Protein AF-A0A966BUL8-F1 (afdb_monomer)

Sequence (71 aa):
MQYLVLIALLLLSGCSERLVRVMPYEKEYFAQDKMRLSPVDARAEQEGHIFLIREASAGGDSSFQGGCGCR

Mean predicte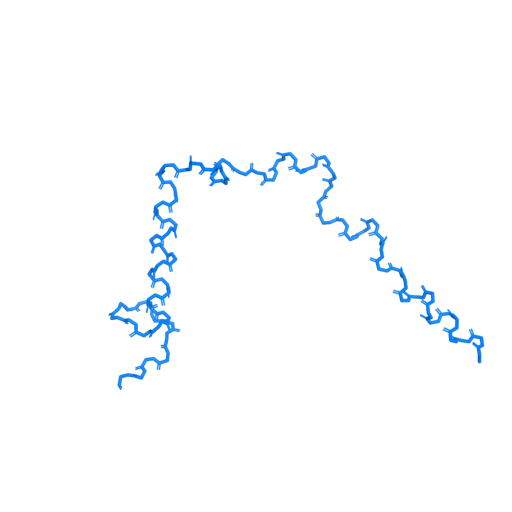d aligned error: 13.32 Å

pLDDT: mean 75.16, std 9.84, range [55.34, 89.69]

Structure (mmCIF, N/CA/C/O backbo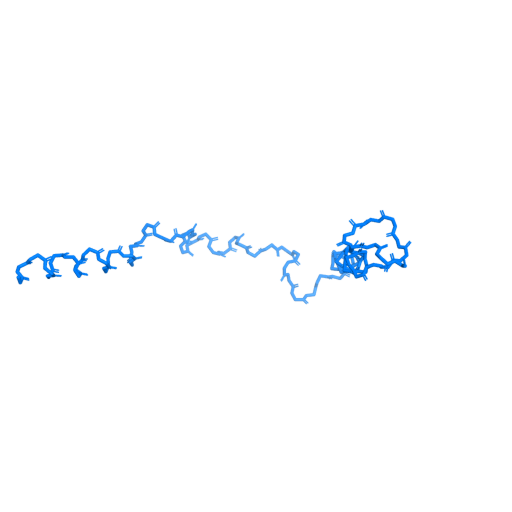ne):
data_AF-A0A966BUL8-F1
#
_entry.id   AF-A0A966BUL8-F1
#
loop_
_atom_site.group_PDB
_atom_site.id
_atom_site.type_symbol
_atom_site.label_atom_id
_atom_site.label_alt_id
_atom_site.label_comp_id
_atom_site.label_asym_id
_atom_site.label_entity_id
_atom_site.label_seq_id
_atom_site.pdbx_PDB_ins_code
_atom_site.Cartn_x
_atom_site.Cartn_y
_atom_site.Cartn_z
_atom_site.occupancy
_atom_site.B_iso_or_equiv
_atom_site.auth_seq_id
_atom_site.auth_comp_id
_atom_site.auth_asym_id
_atom_site.auth_atom_id
_atom_site.pdbx_PDB_model_num
ATOM 1 N N . MET A 1 1 ? -11.847 -16.577 40.084 1.00 62.12 1 MET A N 1
ATOM 2 C CA . MET A 1 1 ? -12.763 -17.074 39.031 1.00 62.12 1 MET A CA 1
ATOM 3 C C . MET A 1 1 ? -13.589 -15.959 38.386 1.00 62.12 1 MET A C 1
ATOM 5 O O . MET A 1 1 ? -13.560 -15.868 37.171 1.00 62.12 1 MET A O 1
ATOM 9 N N . GLN A 1 2 ? -14.230 -15.058 39.145 1.00 76.12 2 GLN A N 1
ATOM 10 C CA . GLN A 1 2 ? -15.052 -13.959 38.590 1.00 76.12 2 GLN A CA 1
ATOM 11 C C . GLN A 1 2 ? -14.316 -13.034 37.592 1.00 76.12 2 GLN A C 1
ATOM 13 O O . GLN A 1 2 ? -14.865 -12.665 36.559 1.00 76.12 2 GLN A O 1
ATOM 18 N N . TYR A 1 3 ? -13.055 -12.688 37.872 1.00 85.50 3 TYR A N 1
ATOM 19 C CA . TYR A 1 3 ? -12.279 -11.762 37.034 1.00 85.50 3 TYR A CA 1
ATOM 20 C C . TYR A 1 3 ? -11.851 -12.347 35.678 1.00 85.50 3 TYR A C 1
ATOM 22 O O . TYR A 1 3 ? -11.686 -11.600 34.720 1.00 85.50 3 TYR A O 1
ATOM 30 N N . LEU A 1 4 ? -11.722 -13.676 35.570 1.00 88.94 4 LEU A N 1
ATOM 31 C CA . LEU A 1 4 ? -11.340 -14.343 34.317 1.00 88.94 4 LEU A CA 1
ATOM 32 C C . LEU A 1 4 ? -12.416 -14.190 33.238 1.00 88.94 4 LEU A C 1
ATOM 34 O O . LEU A 1 4 ? -12.096 -13.982 32.073 1.00 88.94 4 LEU A O 1
ATOM 38 N N . VAL A 1 5 ? -13.687 -14.238 33.639 1.00 88.62 5 VAL A N 1
ATOM 39 C CA . VAL A 1 5 ? -14.823 -14.074 32.724 1.00 88.62 5 VAL A CA 1
ATOM 40 C C . VAL A 1 5 ? -14.860 -12.651 32.164 1.00 88.62 5 VAL A C 1
ATOM 42 O O . VAL A 1 5 ? -15.003 -12.468 30.959 1.00 88.62 5 VAL A O 1
ATOM 45 N N . LEU A 1 6 ? -14.636 -11.643 33.012 1.00 87.50 6 LEU A N 1
ATOM 46 C CA . LEU A 1 6 ? -14.568 -10.238 32.595 1.00 87.50 6 LEU A CA 1
ATOM 47 C C . LEU A 1 6 ? -13.418 -9.974 31.611 1.00 87.50 6 LEU A C 1
ATOM 49 O O . LEU A 1 6 ? -13.621 -9.298 30.606 1.00 87.50 6 LEU A O 1
ATOM 53 N N . ILE A 1 7 ? -12.236 -10.546 31.860 1.00 89.69 7 ILE A N 1
ATOM 54 C CA . ILE A 1 7 ? -11.081 -10.429 30.954 1.00 89.69 7 ILE A CA 1
ATOM 55 C C . ILE A 1 7 ? -11.381 -11.080 29.595 1.00 89.69 7 ILE A C 1
ATOM 57 O O . ILE A 1 7 ? -11.058 -10.502 28.558 1.00 89.69 7 ILE A O 1
ATOM 61 N N . ALA A 1 8 ? -12.045 -12.239 29.580 1.00 87.19 8 ALA A N 1
ATOM 62 C CA . ALA A 1 8 ? -12.446 -12.900 28.340 1.00 87.19 8 ALA A CA 1
ATOM 63 C C . ALA A 1 8 ? -13.428 -12.045 27.515 1.00 87.19 8 ALA A C 1
ATOM 65 O O . ALA A 1 8 ? -13.255 -11.914 26.308 1.00 87.19 8 ALA A O 1
ATOM 66 N N . LEU A 1 9 ? -14.407 -11.397 28.155 1.00 84.06 9 LEU A N 1
ATOM 67 C CA . LEU A 1 9 ? -15.365 -10.501 27.489 1.00 84.06 9 LEU A CA 1
ATOM 68 C C . LEU A 1 9 ? -14.701 -9.263 26.855 1.00 84.06 9 LEU A C 1
ATOM 70 O O . LEU A 1 9 ? -15.099 -8.846 25.770 1.00 84.06 9 LEU A O 1
ATOM 74 N N . LEU A 1 10 ? -13.666 -8.701 27.487 1.00 83.31 10 LEU A N 1
ATOM 75 C CA . LEU A 1 10 ? -12.907 -7.560 26.952 1.00 83.31 10 LEU A CA 1
ATOM 76 C C . LEU A 1 10 ? -12.143 -7.908 25.663 1.00 83.31 10 LEU A C 1
ATOM 78 O O . LEU A 1 10 ? -12.071 -7.083 24.750 1.00 83.31 10 LEU A O 1
ATOM 82 N N . LEU A 1 11 ? -11.628 -9.135 25.556 1.00 81.94 11 LEU A N 1
ATOM 83 C CA . LEU A 1 11 ? -10.877 -9.613 24.389 1.00 81.94 11 LEU A CA 1
ATOM 84 C C . LEU A 1 11 ? -11.753 -9.795 23.136 1.00 81.94 11 LEU A C 1
ATOM 86 O O . LEU A 1 11 ? -11.236 -9.748 22.023 1.00 81.94 11 LEU A O 1
ATOM 90 N N . LEU A 1 12 ? -13.074 -9.946 23.289 1.00 77.69 12 LEU A N 1
ATOM 91 C CA . LEU A 1 12 ? -14.015 -10.086 22.168 1.00 77.69 12 LEU A CA 1
ATOM 92 C C . LEU A 1 12 ? -14.497 -8.739 21.588 1.00 77.69 12 LEU A C 1
ATOM 94 O O . LEU A 1 12 ? -15.213 -8.723 20.588 1.00 77.69 12 LEU A O 1
ATOM 98 N N . SER A 1 13 ? -14.085 -7.599 22.154 1.00 73.31 13 SER A N 1
ATOM 99 C CA . SER A 1 13 ? -14.508 -6.259 21.697 1.00 73.31 13 SER A CA 1
ATOM 100 C C . SER A 1 13 ? -13.886 -5.796 20.365 1.00 73.31 13 SER A C 1
ATOM 102 O O . SER A 1 13 ? -14.198 -4.711 19.874 1.00 73.31 13 SER A O 1
ATOM 104 N N . GLY A 1 14 ? -13.035 -6.620 19.744 1.00 70.25 14 GLY A N 1
ATOM 105 C CA . GLY A 1 14 ? -12.341 -6.308 18.490 1.00 70.25 14 GLY A CA 1
ATOM 106 C C . GLY A 1 14 ? -13.207 -6.322 17.223 1.00 70.25 14 GLY A C 1
ATOM 107 O O . GLY A 1 14 ? -12.753 -5.842 16.191 1.00 70.25 14 GLY A O 1
ATOM 108 N N . CYS A 1 15 ? -14.443 -6.827 17.270 1.00 70.06 15 CYS A N 1
ATOM 109 C CA . CYS A 1 15 ? -15.349 -6.898 16.111 1.00 70.06 15 CYS A CA 1
ATOM 110 C C . CYS A 1 15 ? -16.322 -5.707 16.039 1.00 70.06 15 CYS A C 1
ATOM 112 O O . CYS A 1 15 ? -17.509 -5.874 15.775 1.00 70.06 15 CYS A O 1
ATOM 114 N N . SER A 1 16 ? -15.842 -4.499 16.329 1.00 71.56 16 SER A N 1
ATOM 115 C CA . SER A 1 16 ? -16.656 -3.281 16.282 1.00 71.56 16 SER A CA 1
ATOM 116 C C . SER A 1 16 ? -16.719 -2.700 14.866 1.00 71.56 16 SER A C 1
ATOM 118 O O . SER A 1 16 ? -15.714 -2.672 14.154 1.00 71.56 16 SER A O 1
ATOM 120 N N . GLU A 1 17 ? -17.869 -2.128 14.486 1.00 68.94 17 GLU A N 1
ATOM 121 C CA . GLU A 1 17 ? -18.006 -1.327 13.257 1.00 68.94 17 GLU A CA 1
ATOM 122 C C . GLU A 1 17 ? -17.010 -0.158 13.194 1.00 68.94 17 GLU A C 1
ATOM 124 O O . GLU A 1 17 ?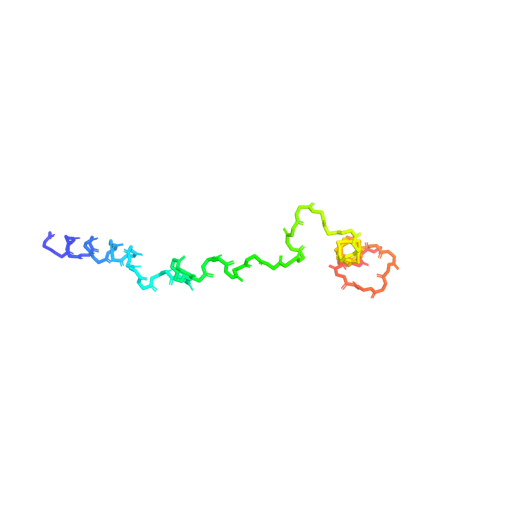 -16.682 0.331 12.119 1.00 68.94 17 GLU A O 1
ATOM 129 N N . ARG A 1 18 ? -16.429 0.244 14.331 1.00 68.62 18 ARG A N 1
ATOM 130 C CA . ARG A 1 18 ? -15.356 1.240 14.388 1.00 68.62 18 ARG A CA 1
ATOM 131 C C . ARG A 1 18 ? -14.053 0.789 13.710 1.00 68.62 18 ARG A C 1
ATOM 133 O O . ARG A 1 18 ? -13.206 1.633 13.431 1.00 68.62 18 ARG A O 1
ATOM 140 N N . LEU A 1 19 ? -13.873 -0.508 13.439 1.00 72.12 19 LEU A N 1
ATOM 141 C CA . LEU A 1 19 ? -12.745 -1.024 12.652 1.00 72.12 19 LEU A CA 1
ATOM 142 C C . LEU A 1 19 ? -13.013 -1.007 11.141 1.00 72.12 19 LEU A C 1
ATOM 144 O O . LEU A 1 19 ? -12.107 -1.312 10.360 1.00 72.12 19 LEU A O 1
ATOM 148 N N . VAL A 1 20 ? -14.223 -0.638 10.709 1.00 76.56 20 VAL A N 1
ATOM 149 C CA . VAL A 1 20 ? -14.538 -0.452 9.293 1.00 76.56 20 VAL A CA 1
ATOM 150 C C . VAL A 1 20 ? -13.769 0.773 8.796 1.00 76.56 20 VAL A C 1
ATOM 152 O O . VAL A 1 20 ? -14.139 1.915 9.040 1.00 76.56 20 VAL A O 1
ATOM 155 N N . ARG A 1 21 ? -12.644 0.514 8.121 1.00 75.56 21 ARG A N 1
ATOM 156 C CA . ARG A 1 21 ? -11.737 1.541 7.577 1.00 75.56 21 ARG A CA 1
ATOM 157 C C . ARG A 1 21 ? -12.354 2.337 6.424 1.00 75.56 21 ARG A C 1
ATOM 159 O O . ARG A 1 21 ? -11.902 3.445 6.169 1.00 75.56 21 ARG A O 1
ATOM 166 N N . VAL A 1 22 ? -13.317 1.743 5.719 1.00 82.31 22 VAL A N 1
ATOM 167 C CA . VAL A 1 22 ? -13.977 2.296 4.528 1.00 82.31 22 VAL A CA 1
ATOM 168 C C . VAL A 1 22 ? -15.446 1.908 4.585 1.00 82.31 22 VAL A C 1
ATOM 170 O O . VAL A 1 22 ? -15.768 0.724 4.739 1.00 82.31 22 VAL A O 1
ATOM 173 N N . MET A 1 23 ? -16.333 2.888 4.475 1.00 83.19 23 MET A N 1
ATOM 174 C CA . MET A 1 23 ? -17.771 2.674 4.597 1.00 83.19 23 MET A CA 1
ATOM 175 C C . MET A 1 23 ? -18.282 1.857 3.395 1.00 83.19 23 MET A C 1
ATOM 177 O O . MET A 1 23 ? -17.711 1.936 2.306 1.00 83.19 23 MET A O 1
ATOM 181 N N . PRO A 1 24 ? -19.348 1.045 3.540 1.00 81.56 24 PRO A N 1
ATOM 182 C CA . PRO A 1 24 ? -19.803 0.153 2.469 1.00 81.56 24 PRO A CA 1
ATOM 183 C C . PRO A 1 24 ? -20.099 0.864 1.142 1.00 81.56 24 PRO A C 1
ATOM 185 O O . PRO A 1 24 ? -19.789 0.315 0.088 1.00 81.56 24 PRO A O 1
ATOM 188 N N . TYR A 1 25 ? -20.640 2.082 1.204 1.00 85.00 25 TYR A N 1
ATOM 189 C CA . TYR A 1 25 ? -20.951 2.923 0.045 1.00 85.00 25 TYR A CA 1
ATOM 190 C C . TYR A 1 25 ? -19.734 3.661 -0.535 1.00 85.00 25 TYR A C 1
ATOM 192 O O . TYR A 1 25 ? -19.788 4.119 -1.663 1.00 85.00 25 TYR A O 1
ATOM 200 N N . GLU A 1 26 ? -18.610 3.752 0.180 1.00 85.56 26 GLU A N 1
ATOM 201 C CA . GLU A 1 26 ? -17.372 4.345 -0.356 1.00 85.56 26 GLU A CA 1
ATOM 202 C C . GLU A 1 26 ? -16.589 3.357 -1.233 1.00 85.56 26 GLU A C 1
ATOM 204 O O . GLU A 1 26 ? -15.687 3.749 -1.975 1.00 85.56 26 GLU A O 1
ATOM 209 N N . LYS A 1 27 ? -16.932 2.062 -1.172 1.00 81.31 27 LYS A N 1
ATOM 210 C CA . LYS A 1 27 ? -16.230 0.999 -1.906 1.00 81.31 27 LYS A CA 1
ATOM 211 C C . LYS A 1 27 ? -16.294 1.178 -3.422 1.00 81.31 27 LYS A C 1
ATOM 213 O O . LYS A 1 27 ? -15.370 0.747 -4.107 1.00 81.31 27 LYS A O 1
ATOM 218 N N . GLU A 1 28 ? -17.344 1.815 -3.938 1.00 81.50 28 GLU A N 1
ATOM 219 C CA . GLU A 1 28 ? -17.502 2.061 -5.375 1.00 81.50 28 GLU A CA 1
ATOM 220 C C . GLU A 1 28 ? -16.461 3.047 -5.934 1.00 81.50 28 GLU A C 1
ATOM 222 O O . GLU A 1 28 ? -16.057 2.914 -7.085 1.00 81.50 28 GLU A O 1
ATOM 227 N N . TYR A 1 29 ? -15.936 3.961 -5.108 1.00 83.25 29 TYR A N 1
ATOM 228 C CA . TYR A 1 29 ? -14.928 4.955 -5.509 1.00 83.25 29 TYR A CA 1
ATOM 229 C C . TYR A 1 29 ? -13.484 4.500 -5.262 1.00 83.25 29 TYR A C 1
ATOM 231 O O . TYR A 1 29 ? -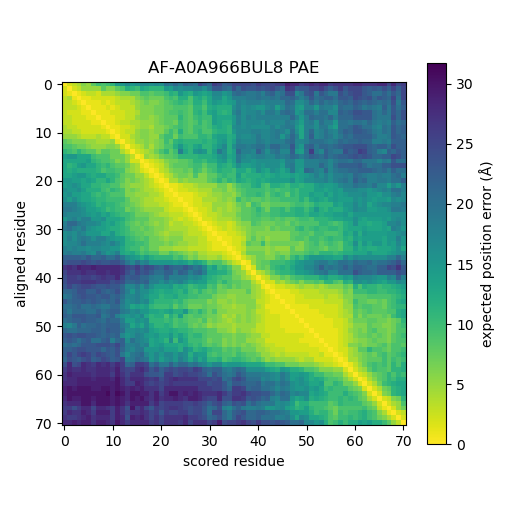12.537 5.240 -5.530 1.00 83.25 29 TYR A O 1
ATOM 239 N N . PHE A 1 30 ? -13.287 3.292 -4.728 1.00 84.88 30 PHE A N 1
ATOM 240 C CA . PHE A 1 30 ? -11.957 2.805 -4.360 1.00 84.88 30 PHE A CA 1
ATOM 241 C C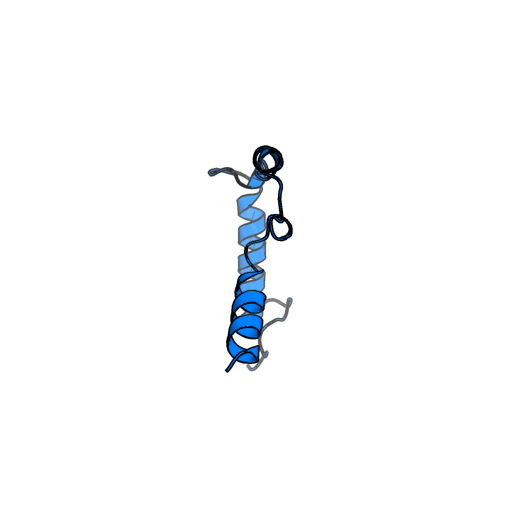 . PHE A 1 30 ? -11.140 2.351 -5.579 1.00 84.88 30 PHE A C 1
ATOM 243 O O . PHE A 1 30 ? -9.910 2.444 -5.587 1.00 84.88 30 PHE A O 1
ATOM 250 N N . ALA A 1 31 ? -11.825 1.859 -6.614 1.00 84.75 31 ALA A N 1
ATOM 251 C CA . ALA A 1 31 ? -11.201 1.425 -7.852 1.00 84.75 31 ALA A CA 1
ATOM 252 C C . ALA A 1 31 ? -10.840 2.640 -8.717 1.00 84.75 31 ALA A C 1
ATOM 254 O O . ALA A 1 31 ? -11.706 3.333 -9.239 1.00 84.75 31 ALA A O 1
ATOM 255 N N . GLN A 1 32 ? -9.542 2.886 -8.883 1.00 81.81 32 GLN A N 1
ATOM 256 C CA . GLN A 1 32 ? -9.035 3.926 -9.781 1.00 81.81 32 GLN A CA 1
ATOM 257 C C . GLN A 1 32 ? -8.928 3.379 -11.209 1.00 81.81 32 GLN A C 1
ATOM 259 O O . GLN A 1 32 ? -8.663 2.191 -11.392 1.00 81.81 32 GLN A O 1
ATOM 264 N N . ASP A 1 33 ? -9.014 4.238 -12.227 1.00 76.69 33 ASP A N 1
ATOM 265 C CA . ASP A 1 33 ? -8.900 3.828 -13.640 1.00 76.69 33 ASP A CA 1
ATOM 266 C C . ASP A 1 33 ? -7.617 3.040 -13.950 1.00 76.69 33 ASP A C 1
ATOM 268 O O . ASP A 1 33 ? -7.615 2.118 -14.765 1.00 76.69 33 ASP A O 1
ATOM 272 N N . LYS A 1 34 ? -6.525 3.340 -13.240 1.00 72.44 34 LYS A N 1
ATOM 273 C CA . LYS A 1 34 ? -5.243 2.626 -13.359 1.00 72.44 34 LYS A CA 1
ATOM 274 C C . LYS A 1 34 ? -5.250 1.197 -12.795 1.00 72.44 34 LYS A C 1
ATOM 276 O O . LYS A 1 34 ? -4.334 0.435 -13.074 1.00 72.44 34 LYS A O 1
ATOM 281 N N . MET A 1 35 ? -6.256 0.831 -11.997 1.00 77.62 35 MET A N 1
ATOM 282 C CA . MET A 1 35 ? -6.440 -0.515 -11.433 1.00 77.62 35 MET A CA 1
ATOM 283 C C . MET A 1 35 ? -7.236 -1.440 -12.367 1.00 77.62 35 MET A C 1
ATOM 285 O O . MET A 1 35 ? -7.510 -2.588 -12.017 1.00 77.62 35 MET A O 1
ATOM 289 N N . ARG A 1 36 ? -7.639 -0.954 -13.548 1.00 79.00 36 ARG A N 1
ATOM 290 C CA . ARG A 1 36 ? -8.334 -1.759 -14.557 1.00 79.00 36 ARG A CA 1
ATOM 291 C C . ARG A 1 36 ? -7.442 -2.902 -15.043 1.00 79.00 36 ARG A C 1
ATOM 293 O O . ARG A 1 36 ? -6.225 -2.778 -15.093 1.00 79.00 36 ARG A O 1
ATOM 300 N N . LEU A 1 37 ? -8.059 -4.008 -15.461 1.00 73.31 37 LEU A N 1
ATOM 301 C CA . LEU A 1 37 ? -7.350 -5.224 -15.890 1.00 73.31 37 LEU A CA 1
ATOM 302 C C . LEU A 1 37 ? -6.408 -5.001 -17.094 1.00 73.31 37 LEU A C 1
ATOM 304 O O . LEU A 1 37 ? -5.456 -5.753 -17.286 1.00 73.31 37 LEU A O 1
ATOM 308 N N . SER A 1 38 ? -6.659 -3.958 -17.890 1.00 68.50 38 SER A N 1
ATOM 309 C CA . SER A 1 38 ? -5.816 -3.548 -19.014 1.00 68.50 38 SER A CA 1
ATOM 310 C C . SER A 1 38 ? -5.546 -2.037 -18.964 1.00 68.50 38 SER A C 1
ATOM 312 O O . SER A 1 38 ? -6.290 -1.257 -19.560 1.00 68.50 38 SER A O 1
ATOM 314 N N . PRO A 1 39 ? -4.515 -1.592 -18.226 1.00 61.62 39 PRO A N 1
ATOM 315 C CA . PRO A 1 39 ? -3.968 -0.248 -18.340 1.00 61.62 39 PRO A CA 1
ATOM 316 C C . PRO A 1 39 ? -2.836 -0.313 -19.369 1.00 61.62 39 PRO A C 1
ATOM 318 O O . PRO A 1 39 ? -1.775 -0.861 -19.078 1.00 61.62 39 PRO A O 1
ATOM 321 N N . VAL A 1 40 ? -3.078 0.172 -20.586 1.00 63.59 40 VAL A N 1
ATOM 322 C CA . VAL A 1 40 ? -2.141 -0.020 -21.709 1.00 63.59 40 VAL A CA 1
ATOM 323 C C . VAL A 1 40 ? -0.842 0.779 -21.512 1.00 63.59 40 VAL A C 1
ATOM 325 O O . VAL A 1 40 ? 0.224 0.260 -21.823 1.00 63.59 40 VAL A O 1
ATOM 328 N N . ASP A 1 41 ? -0.907 1.961 -20.882 1.00 65.19 41 ASP A N 1
ATOM 329 C CA . ASP A 1 41 ? 0.253 2.868 -20.799 1.00 65.19 41 ASP A CA 1
ATOM 330 C C . ASP A 1 41 ? 0.826 3.029 -19.377 1.00 65.19 41 ASP A C 1
ATOM 332 O O . ASP A 1 41 ? 2.021 2.847 -19.157 1.00 65.19 41 ASP A O 1
ATOM 336 N N . ALA A 1 42 ? -0.017 3.283 -18.365 1.00 66.94 42 ALA A N 1
ATOM 337 C CA . ALA A 1 42 ? 0.446 3.535 -16.988 1.00 66.94 42 ALA A CA 1
ATOM 338 C C . ALA A 1 42 ? 1.105 2.313 -16.314 1.00 66.94 42 ALA A C 1
ATOM 340 O O . ALA A 1 42 ? 1.861 2.446 -15.351 1.00 66.94 42 ALA A O 1
ATOM 341 N N . ARG A 1 43 ? 0.812 1.102 -16.802 1.00 75.00 43 ARG A N 1
ATOM 342 C CA . ARG A 1 43 ? 1.344 -0.137 -16.230 1.00 75.00 43 ARG A CA 1
ATOM 343 C C .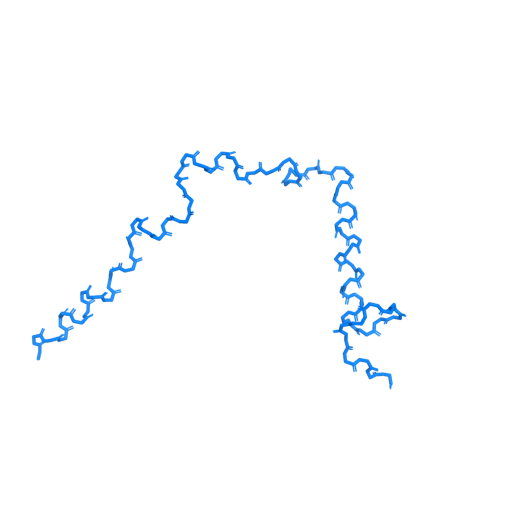 ARG A 1 43 ? 2.812 -0.358 -16.586 1.00 75.00 43 ARG A C 1
ATOM 345 O O . ARG A 1 43 ? 3.564 -0.800 -15.725 1.00 75.00 43 ARG A O 1
ATOM 352 N N . ALA A 1 44 ? 3.217 -0.020 -17.810 1.00 80.19 44 ALA A N 1
ATOM 353 C CA . ALA A 1 44 ? 4.583 -0.228 -18.281 1.00 80.19 44 ALA A CA 1
ATOM 354 C C . ALA A 1 44 ? 5.596 0.631 -17.503 1.00 80.19 44 ALA A C 1
ATOM 356 O O . ALA A 1 44 ? 6.635 0.130 -17.078 1.00 80.19 44 ALA A O 1
ATOM 357 N N . GLU A 1 45 ? 5.267 1.901 -17.246 1.00 81.88 45 GLU A N 1
ATOM 358 C CA . GLU A 1 45 ? 6.098 2.797 -16.430 1.00 81.88 45 GLU A CA 1
ATOM 359 C C . GLU A 1 45 ? 6.241 2.275 -14.992 1.00 81.88 45 GLU A C 1
ATOM 361 O O . GLU A 1 45 ? 7.343 2.214 -14.442 1.00 81.88 45 GLU A O 1
ATOM 366 N N . GLN A 1 46 ? 5.134 1.829 -14.394 1.00 81.06 46 GLN A N 1
ATOM 367 C CA . GLN A 1 46 ? 5.121 1.320 -13.027 1.00 81.06 46 GLN A CA 1
ATOM 368 C C . GLN A 1 46 ? 5.889 -0.006 -12.892 1.00 81.06 46 GLN A C 1
ATOM 370 O O . GLN A 1 46 ? 6.616 -0.205 -11.916 1.00 81.06 46 GLN A O 1
ATOM 375 N N . GLU A 1 47 ? 5.772 -0.902 -13.874 1.00 84.38 47 GLU A N 1
ATOM 376 C CA . GLU A 1 47 ? 6.560 -2.136 -13.951 1.00 84.38 47 GLU A CA 1
ATOM 377 C C . GLU A 1 47 ? 8.054 -1.838 -14.132 1.00 84.38 47 GLU A C 1
ATOM 379 O O . GLU A 1 47 ? 8.872 -2.441 -13.436 1.00 84.38 47 GLU A O 1
ATOM 384 N N . GLY A 1 48 ? 8.412 -0.860 -14.970 1.00 85.31 48 GLY A N 1
ATOM 385 C CA . GLY A 1 48 ? 9.788 -0.383 -15.122 1.00 85.31 48 GLY A CA 1
ATOM 386 C C . GLY A 1 48 ? 10.366 0.166 -13.815 1.00 85.31 48 GLY A C 1
ATOM 387 O O . GLY A 1 48 ? 11.465 -0.213 -13.416 1.00 85.31 48 GLY A O 1
ATOM 388 N N . HIS A 1 49 ? 9.604 0.983 -13.087 1.00 84.06 49 HIS A N 1
ATOM 389 C CA . HIS A 1 49 ? 10.015 1.508 -11.783 1.00 84.06 49 HIS A CA 1
ATOM 390 C C . HIS A 1 49 ? 10.240 0.390 -10.746 1.00 84.06 49 HIS A C 1
ATOM 392 O O . HIS A 1 49 ? 11.245 0.390 -10.033 1.00 84.06 49 HIS A O 1
ATOM 398 N N . ILE A 1 50 ? 9.344 -0.603 -10.678 1.00 85.50 50 ILE A N 1
ATOM 399 C CA . ILE A 1 50 ? 9.499 -1.769 -9.790 1.00 85.50 50 ILE A CA 1
ATOM 400 C C . ILE A 1 50 ? 10.723 -2.602 -10.185 1.00 85.50 50 ILE A C 1
ATOM 402 O O . ILE A 1 50 ? 11.462 -3.047 -9.306 1.00 85.50 50 ILE A O 1
ATOM 406 N N . PHE A 1 51 ? 10.939 -2.819 -11.483 1.00 84.69 51 PHE A N 1
ATOM 407 C CA . PHE A 1 51 ? 12.088 -3.558 -11.997 1.00 84.69 51 PHE A CA 1
ATOM 408 C C . PHE A 1 51 ? 13.404 -2.887 -11.589 1.00 84.69 51 PHE A C 1
ATOM 410 O O . PHE A 1 51 ? 14.257 -3.539 -10.993 1.00 84.69 51 PHE A O 1
ATOM 417 N N . LEU A 1 52 ? 13.526 -1.574 -11.805 1.00 83.00 52 LEU A N 1
ATOM 418 C CA . LEU A 1 52 ? 14.721 -0.811 -11.440 1.00 83.00 52 LEU A CA 1
ATOM 419 C C . LEU A 1 52 ? 15.021 -0.877 -9.939 1.00 83.00 52 LEU A C 1
ATOM 421 O O . LEU A 1 52 ? 16.164 -1.108 -9.558 1.00 83.00 52 LEU A O 1
ATOM 425 N N . ILE A 1 53 ? 14.007 -0.733 -9.079 1.00 82.00 53 ILE A N 1
ATOM 426 C CA . ILE A 1 53 ? 14.196 -0.842 -7.624 1.00 82.00 53 ILE A CA 1
ATOM 427 C C . ILE A 1 53 ? 14.646 -2.249 -7.229 1.00 82.00 53 ILE A C 1
ATOM 429 O O . ILE A 1 53 ? 15.536 -2.392 -6.392 1.00 82.00 53 ILE A O 1
ATOM 433 N N . ARG A 1 54 ? 14.050 -3.293 -7.816 1.00 83.00 54 ARG A N 1
ATOM 434 C CA . ARG A 1 54 ? 14.423 -4.685 -7.525 1.00 83.00 54 ARG A CA 1
ATOM 435 C C . ARG A 1 54 ? 15.870 -4.957 -7.901 1.00 83.00 54 ARG A C 1
ATOM 437 O O . ARG A 1 54 ? 16.621 -5.433 -7.053 1.00 83.00 54 ARG A O 1
ATOM 444 N N . GLU A 1 55 ? 16.268 -4.588 -9.110 1.00 80.81 55 GLU A N 1
ATOM 445 C CA . GLU A 1 55 ? 17.647 -4.748 -9.572 1.00 80.81 55 GLU A CA 1
ATOM 446 C C . GLU A 1 55 ? 18.625 -3.952 -8.704 1.00 80.81 55 GLU A C 1
ATOM 448 O O . GLU A 1 55 ? 19.646 -4.479 -8.260 1.00 80.81 55 GLU A O 1
ATOM 453 N N . ALA A 1 56 ? 18.287 -2.714 -8.349 1.00 76.69 56 ALA A N 1
ATOM 454 C CA . ALA A 1 56 ? 19.147 -1.904 -7.500 1.00 76.69 56 ALA A CA 1
ATOM 455 C C . ALA A 1 56 ? 19.203 -2.399 -6.038 1.00 76.69 56 ALA A C 1
ATOM 457 O O . ALA A 1 56 ? 20.214 -2.211 -5.356 1.00 76.69 56 ALA A O 1
ATOM 458 N N . SER A 1 57 ? 18.158 -3.089 -5.564 1.00 77.06 57 SER A N 1
ATOM 459 C CA . SER A 1 57 ? 18.142 -3.780 -4.267 1.00 77.06 57 SER A CA 1
ATOM 460 C C . SER A 1 57 ? 18.919 -5.100 -4.259 1.00 77.06 57 SER A C 1
ATOM 462 O O . SER A 1 57 ? 19.473 -5.488 -3.234 1.00 77.06 57 SER A O 1
ATOM 464 N N . ALA A 1 58 ? 19.027 -5.767 -5.408 1.00 75.56 58 ALA A N 1
ATOM 465 C CA . ALA A 1 58 ? 19.791 -7.001 -5.569 1.00 75.56 58 ALA A CA 1
ATOM 466 C C . ALA A 1 58 ? 21.309 -6.767 -5.719 1.00 75.56 58 ALA A C 1
ATOM 468 O O . ALA A 1 58 ? 22.072 -7.727 -5.773 1.00 75.56 58 ALA A O 1
ATOM 469 N N . GLY A 1 59 ? 21.762 -5.508 -5.765 1.00 69.12 59 GLY A N 1
ATOM 470 C CA . GLY A 1 59 ? 23.168 -5.165 -6.012 1.00 69.12 59 GLY A CA 1
ATOM 471 C C . GLY A 1 59 ? 23.522 -5.026 -7.497 1.00 69.12 59 GLY A C 1
ATOM 472 O O . GLY A 1 59 ? 24.694 -5.150 -7.860 1.00 69.12 59 GLY A O 1
ATOM 473 N N . GLY A 1 60 ? 22.523 -4.775 -8.350 1.00 66.25 60 GLY A N 1
ATOM 474 C CA . GLY A 1 60 ? 22.702 -4.473 -9.767 1.00 66.25 60 GLY A CA 1
ATOM 475 C C . GLY A 1 60 ? 23.540 -3.216 -10.030 1.00 66.25 60 GLY A C 1
ATOM 476 O O . GLY A 1 60 ? 23.868 -2.442 -9.133 1.00 66.25 60 GLY A O 1
ATOM 477 N N . ASP A 1 61 ? 23.907 -3.016 -11.294 1.00 61.69 61 ASP A N 1
ATOM 478 C CA . ASP A 1 61 ? 24.888 -2.008 -11.729 1.00 61.69 61 ASP A CA 1
ATOM 479 C C . ASP A 1 61 ? 24.371 -0.553 -11.722 1.00 61.69 61 ASP A C 1
ATOM 481 O O . ASP A 1 61 ? 25.129 0.394 -11.921 1.00 61.69 61 ASP A O 1
ATOM 485 N N . SER A 1 62 ? 23.075 -0.346 -11.476 1.00 58.62 62 SER A N 1
ATOM 486 C CA . SER A 1 62 ? 22.445 0.976 -11.478 1.00 58.62 62 SER A CA 1
ATOM 487 C C . SER A 1 62 ? 22.566 1.695 -10.130 1.00 58.62 62 SER A C 1
ATOM 489 O O . SER A 1 62 ? 22.273 1.131 -9.078 1.00 58.62 62 SER A O 1
ATOM 491 N N . SER A 1 63 ? 22.896 2.986 -10.167 1.00 57.12 63 SER A N 1
ATOM 492 C CA . SER A 1 63 ? 23.242 3.841 -9.018 1.00 57.12 63 SER A CA 1
ATOM 493 C C . SER A 1 63 ? 22.119 4.140 -8.002 1.00 57.12 63 SER A C 1
ATOM 495 O O . SER A 1 63 ? 22.358 4.869 -7.042 1.00 57.12 63 SER A O 1
ATOM 497 N N . PHE A 1 64 ? 20.909 3.589 -8.160 1.00 57.31 64 PHE A N 1
ATOM 498 C CA . PHE A 1 64 ? 19.772 3.749 -7.231 1.00 57.31 64 PHE A CA 1
ATOM 499 C C . PHE A 1 64 ? 19.811 2.709 -6.094 1.00 57.31 64 PHE A C 1
ATOM 501 O O . PHE A 1 64 ? 18.902 1.920 -5.878 1.00 57.31 64 PHE A O 1
ATOM 508 N N . GLN A 1 65 ? 20.938 2.697 -5.396 1.00 58.97 65 GLN A N 1
ATOM 509 C CA . GLN A 1 65 ? 21.382 1.771 -4.357 1.00 58.97 65 GLN A CA 1
ATOM 510 C C . GLN A 1 65 ? 20.301 1.331 -3.341 1.00 58.97 65 GLN A C 1
ATOM 512 O O . GLN A 1 65 ? 19.771 2.145 -2.587 1.00 58.97 65 GLN A O 1
ATOM 517 N N . GL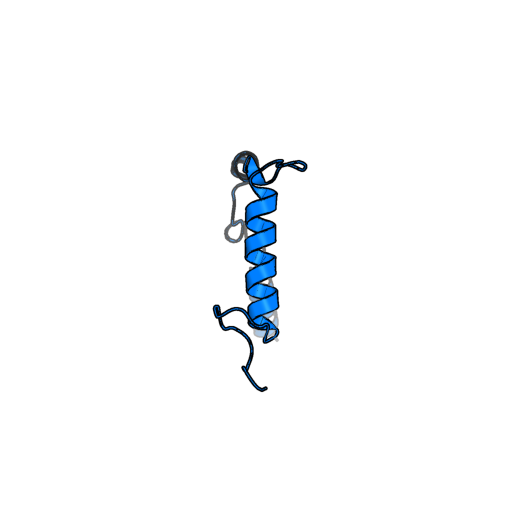Y A 1 66 ? 20.040 0.019 -3.272 1.00 55.34 66 GLY A N 1
ATOM 518 C CA . GLY A 1 66 ? 19.268 -0.621 -2.195 1.00 55.34 66 GLY A CA 1
ATOM 519 C C . GLY A 1 66 ? 19.771 -2.014 -1.788 1.00 55.34 66 GLY A C 1
ATOM 520 O O . GLY A 1 66 ? 19.120 -2.686 -0.994 1.00 55.34 66 GLY A O 1
ATOM 521 N N . GLY A 1 67 ? 20.875 -2.485 -2.371 1.00 58.41 67 GLY A N 1
ATOM 522 C CA . GLY A 1 67 ? 21.532 -3.741 -2.014 1.00 58.41 67 GLY A CA 1
ATOM 523 C C . GLY A 1 67 ? 22.813 -3.459 -1.251 1.00 58.41 67 GLY A C 1
ATOM 524 O O . GLY A 1 67 ? 23.445 -2.433 -1.490 1.00 58.41 67 GLY A O 1
ATOM 525 N N . CYS A 1 68 ? 23.225 -4.364 -0.361 1.00 60.44 68 CYS A N 1
ATOM 526 C CA . CYS A 1 68 ? 24.410 -4.217 0.497 1.00 60.44 68 CYS A CA 1
ATOM 527 C C . CYS A 1 68 ? 25.744 -3.961 -0.241 1.00 60.44 68 CYS A C 1
ATOM 529 O O . CYS A 1 68 ? 26.772 -3.862 0.417 1.00 60.44 68 CYS A O 1
ATOM 531 N N . GLY A 1 69 ? 25.759 -3.847 -1.575 1.00 58.59 69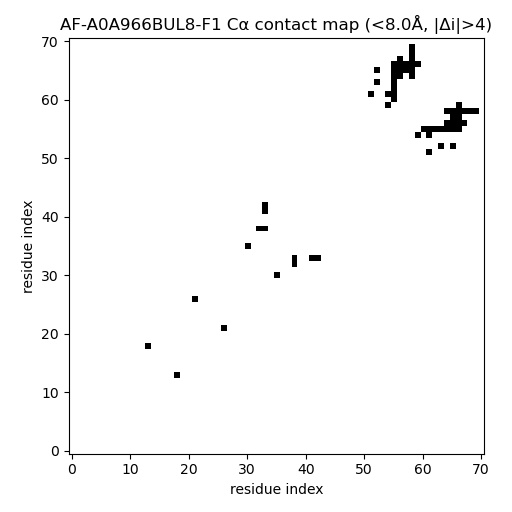 GLY A N 1
ATOM 532 C CA . GLY A 1 69 ? 26.871 -3.274 -2.336 1.00 58.59 69 GLY A CA 1
ATOM 533 C C . GLY A 1 69 ? 28.172 -4.072 -2.281 1.00 58.59 69 GLY A C 1
ATOM 534 O O . GLY A 1 69 ? 29.188 -3.591 -2.772 1.00 58.59 69 GLY A O 1
ATOM 535 N N . CYS A 1 70 ? 28.15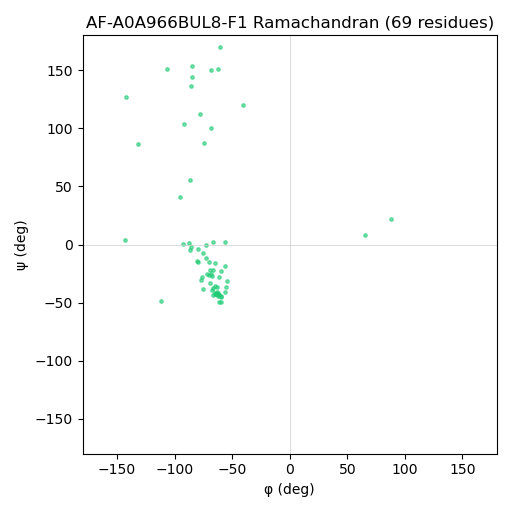8 -5.272 -1.700 1.00 58.47 70 CYS A N 1
ATOM 536 C CA . CYS A 1 70 ? 29.321 -6.140 -1.615 1.00 58.47 70 CYS A CA 1
ATOM 537 C C . CYS A 1 70 ? 29.587 -6.768 -2.990 1.00 58.47 70 CYS A C 1
ATOM 539 O O . CYS A 1 70 ? 29.074 -7.846 -3.291 1.00 58.47 70 CYS A O 1
ATOM 541 N N . ARG A 1 71 ? 30.352 -6.062 -3.827 1.00 55.94 71 ARG A N 1
ATOM 542 C CA . ARG A 1 71 ? 31.231 -6.710 -4.805 1.00 55.94 71 ARG A CA 1
ATOM 543 C C . ARG A 1 71 ? 32.515 -7.133 -4.106 1.00 55.94 71 ARG A C 1
ATOM 545 O O . ARG A 1 71 ? 32.979 -6.351 -3.245 1.00 55.94 71 ARG A O 1
#

Secondary structure (DSSP, 8-state):
-HHHHHHHHHHGGG--GGG-SS-GGGGGGS--GGGSS--TTHHHHHHHHHHHHHHHHTT-SSSS--S----

Radius of gyration: 23.51 Å; Cα contacts (8 Å, |Δi|>4): 32; chains: 1; bounding box: 52×22×61 Å

Solvent-accessible surface area (backbone atoms only — not comparable to full-atom values): 4575 Å² total; per-residue (Å²): 115,77,66,57,57,55,55,55,58,60,70,65,62,76,82,42,77,84,71,58,87,65,57,83,82,53,56,78,72,67,71,50,79,78,72,45,99,77,41,87,62,73,46,57,58,52,51,48,53,51,48,52,49,52,42,10,34,73,50,45,97,52,90,68,71,61,24,92,68,82,122

Foldseek 3Di:
DVVVVVVVVVVPPVPDPVPVPADPVRVVVPDDPCNDPPPPPPVVVVVVVVVVVVCQLCLHPDPPHNHPNDD